Protein AF-A0A0N1IJK8-F1 (afdb_monomer)

Mean predicted aligned error: 15.65 Å

pLDDT: mean 84.12, std 15.42, range [37.47, 97.56]

InterPro domains:
  IPR047335 RUN and FYVE domain-containing protein 1-3 [PTHR45956] (2-100)

Foldseek 3Di:
DVVVVVVVVVVVVVVVVVVVVVVVVVVVVVVVVVVVVVVVVVVVVVVVVVVVVVVVVVVVVVVVVVVVCVVVVPPPDDDPVRCQADPVPRHGADPVRHDDDDDPPPDDPDD

Secondary structure (DSSP, 8-state):
-HHHHHHHHHHHHHHHHHHHHHHHHHHHHHHHHHHHHHHHHHHHHHHHHHHHHHHHHHHHHHHHHHHHHHHHSS-----TTT--B-TTT-PBP-SSS--------S-----

Solvent-accessible surface area (backbone atoms only — not comparable to full-atom values): 6752 Å² total; per-residue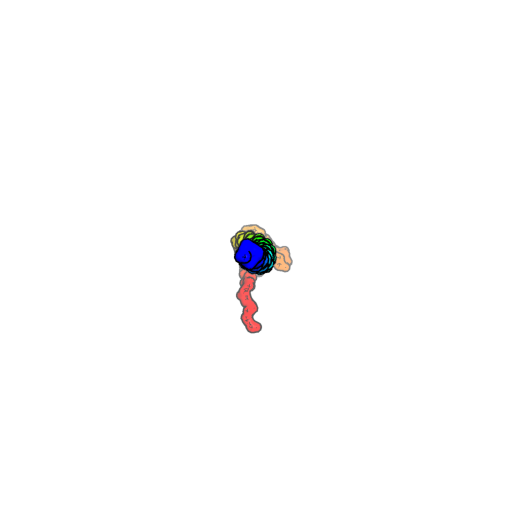 (Å²): 111,73,65,61,55,51,52,52,51,55,52,53,50,53,52,50,53,52,52,50,53,53,52,50,52,54,51,51,53,49,53,51,51,52,50,52,51,50,54,52,54,52,50,54,51,52,54,52,51,52,53,51,52,51,52,51,50,54,51,50,53,50,52,51,49,51,55,48,44,69,66,63,73,53,78,82,74,75,51,81,84,72,59,58,44,41,90,90,73,68,48,67,60,48,95,91,43,68,90,77,88,81,80,81,72,92,76,81,94,76,136

Sequence (111 aa):
MRDRDKISILTQEVESLKSIGKKYIALQEEQHTLKAQYIEAQKTLEEVGATLSENKLQLAELLEKEAHASTEDTPNWTSDKDAVACAACTKEFNITRRKVRVYTDQYYSFN

Radius of gyration: 41.91 Å; Cα contacts (8 Å, |Δi|>4): 16; chains: 1; bounding box: 84×26×112 Å

Organism: Papilio machaon (NCBI:txid76193)

Structure (mmCIF, N/CA/C/O backbone):
data_AF-A0A0N1IJK8-F1
#
_entry.id   AF-A0A0N1IJK8-F1
#
loop_
_atom_site.group_PDB
_atom_site.id
_atom_site.type_symbol
_atom_site.label_atom_id
_atom_site.label_alt_id
_atom_site.label_comp_id
_atom_site.label_asym_id
_atom_site.label_entity_id
_atom_site.label_seq_id
_atom_site.pdbx_PDB_ins_code
_atom_site.Cartn_x
_atom_site.Cartn_y
_atom_site.Cartn_z
_atom_site.occupancy
_atom_site.B_iso_or_equiv
_atom_site.auth_seq_id
_atom_site.auth_comp_id
_atom_site.auth_asym_id
_atom_site.auth_atom_id
_atom_site.pdbx_PDB_model_num
ATOM 1 N N . MET A 1 1 ? -38.749 -2.767 52.226 1.00 58.19 1 MET A N 1
ATOM 2 C CA . MET A 1 1 ? -38.854 -3.409 50.892 1.00 58.19 1 MET A CA 1
ATOM 3 C C . MET A 1 1 ? -38.482 -2.438 49.773 1.00 58.19 1 MET A C 1
ATOM 5 O O . MET A 1 1 ? -37.523 -2.731 49.085 1.00 58.19 1 MET A O 1
ATOM 9 N N . ARG A 1 2 ? -39.086 -1.240 49.686 1.00 75.56 2 ARG A N 1
ATOM 10 C CA . ARG A 1 2 ? -38.789 -0.229 48.643 1.00 75.56 2 ARG A CA 1
ATOM 11 C C . ARG A 1 2 ? -37.310 0.161 48.449 1.00 75.56 2 ARG A C 1
ATOM 13 O O . ARG A 1 2 ? -36.895 0.361 47.315 1.00 75.56 2 ARG A O 1
ATOM 20 N N . ASP A 1 3 ? -36.516 0.259 49.515 1.00 82.94 3 ASP A N 1
ATOM 21 C CA . ASP A 1 3 ? -35.104 0.659 49.376 1.00 82.94 3 ASP A CA 1
ATOM 22 C C . ASP A 1 3 ? -34.214 -0.472 48.856 1.00 82.94 3 ASP A C 1
ATOM 24 O O . ASP A 1 3 ? -33.273 -0.222 48.111 1.00 82.94 3 ASP A O 1
ATOM 28 N N . ARG A 1 4 ? -34.553 -1.728 49.173 1.00 88.56 4 ARG A N 1
ATOM 29 C CA . ARG A 1 4 ? -33.837 -2.902 48.659 1.00 88.56 4 ARG A CA 1
ATOM 30 C C . ARG A 1 4 ? -34.001 -3.023 47.142 1.00 88.56 4 ARG A C 1
ATOM 32 O O . ARG A 1 4 ? -33.027 -3.305 46.452 1.00 88.56 4 ARG A O 1
ATOM 39 N N . ASP A 1 5 ? -35.199 -2.744 46.636 1.00 88.75 5 ASP A N 1
ATOM 40 C CA . ASP A 1 5 ? -35.483 -2.772 45.198 1.00 88.75 5 ASP A CA 1
ATOM 41 C C . ASP A 1 5 ? -34.744 -1.639 44.467 1.00 88.75 5 ASP A C 1
ATOM 43 O O . ASP A 1 5 ? -34.120 -1.869 43.433 1.00 88.75 5 ASP A O 1
ATOM 47 N N . LYS A 1 6 ? -34.706 -0.431 45.051 1.00 91.06 6 LYS A N 1
ATOM 48 C CA . LYS A 1 6 ? -33.916 0.696 44.518 1.00 91.06 6 LYS A CA 1
ATOM 49 C C . LYS A 1 6 ? -32.418 0.403 44.484 1.00 91.06 6 LYS A C 1
ATOM 51 O O . LYS A 1 6 ? -31.770 0.701 43.487 1.00 91.06 6 LYS A O 1
ATOM 56 N N . ILE A 1 7 ? -31.872 -0.191 45.547 1.00 93.19 7 ILE A N 1
ATOM 57 C CA . ILE A 1 7 ? -30.460 -0.600 45.595 1.00 93.19 7 ILE A CA 1
ATOM 58 C C . ILE A 1 7 ? -30.171 -1.623 44.492 1.00 93.19 7 ILE A C 1
ATOM 60 O O . ILE A 1 7 ? -29.152 -1.510 43.814 1.00 93.19 7 ILE A O 1
ATOM 64 N N . SER A 1 8 ? -31.076 -2.578 44.260 1.00 93.06 8 SER A N 1
ATOM 65 C CA . SER A 1 8 ? -30.921 -3.577 43.196 1.00 93.06 8 SER A CA 1
ATOM 66 C C . SER A 1 8 ? -30.893 -2.940 41.803 1.00 93.06 8 SER A C 1
ATOM 68 O O . SER A 1 8 ? -30.017 -3.268 41.006 1.00 93.06 8 SER A O 1
ATOM 70 N N . ILE A 1 9 ? -31.804 -2.002 41.526 1.00 94.12 9 ILE A N 1
ATOM 71 C CA . ILE A 1 9 ? -31.876 -1.287 40.241 1.00 94.12 9 ILE A CA 1
ATOM 72 C C . ILE A 1 9 ? -30.606 -0.467 40.006 1.00 94.12 9 ILE A C 1
ATOM 74 O O . ILE A 1 9 ? -29.972 -0.596 3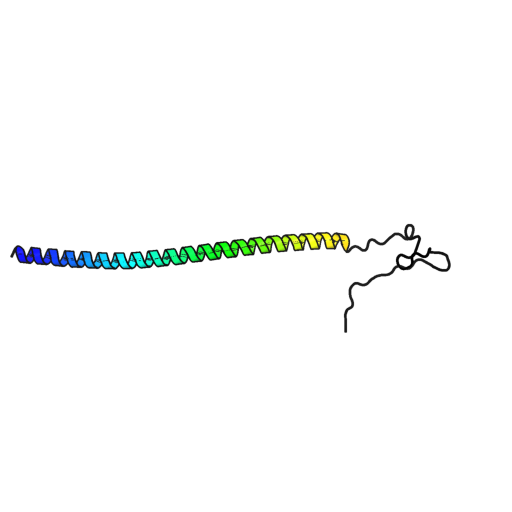8.962 1.00 94.12 9 ILE A O 1
ATOM 78 N N . LEU A 1 10 ? -30.188 0.325 40.997 1.00 93.12 10 LEU A N 1
ATOM 79 C CA . LEU A 1 10 ? -28.978 1.143 40.891 1.00 93.12 10 LEU A CA 1
ATOM 80 C C . LEU A 1 10 ? -27.722 0.285 40.700 1.00 93.12 10 LEU A C 1
ATOM 82 O O . LEU A 1 10 ? -26.835 0.653 39.935 1.00 93.12 10 LEU A O 1
ATOM 86 N N . THR A 1 11 ? -27.650 -0.877 41.353 1.00 94.06 11 THR A N 1
ATOM 87 C CA . THR A 1 11 ? -26.528 -1.814 41.180 1.00 94.06 11 THR A CA 1
ATOM 88 C C . THR A 1 11 ? -26.475 -2.353 39.750 1.00 94.06 11 THR A C 1
ATOM 90 O O . THR A 1 11 ? -25.411 -2.347 39.130 1.00 94.06 11 THR A O 1
ATOM 93 N N . GLN A 1 12 ? -27.625 -2.748 39.199 1.00 95.44 12 GLN A N 1
ATOM 94 C CA . GLN A 1 12 ? -27.730 -3.232 37.823 1.00 95.44 12 GLN A CA 1
ATOM 95 C C . GLN A 1 12 ? -27.384 -2.140 36.800 1.00 95.44 12 GLN A C 1
ATOM 97 O O . GLN A 1 12 ? -26.723 -2.404 35.795 1.00 95.44 12 GLN A O 1
ATOM 102 N N . GLU A 1 13 ? -27.779 -0.896 37.063 1.00 94.69 13 GLU A N 1
ATOM 103 C CA . GLU A 1 13 ? -27.465 0.239 36.198 1.00 94.69 13 GLU A CA 1
ATOM 104 C C . GLU A 1 13 ? -25.971 0.584 36.221 1.00 94.69 13 GLU A C 1
ATOM 106 O O . GLU A 1 13 ? -25.366 0.795 35.169 1.00 94.69 13 GLU A O 1
ATOM 111 N N . VAL A 1 14 ? -25.329 0.525 37.391 1.00 95.50 14 VAL A N 1
ATOM 112 C CA . VAL A 1 14 ? -23.870 0.669 37.513 1.00 95.50 14 VAL A CA 1
ATOM 113 C C . VAL A 1 14 ? -23.132 -0.431 36.746 1.00 95.50 14 VAL A C 1
ATOM 115 O O . VAL A 1 14 ? -22.130 -0.150 36.086 1.00 95.50 14 VAL A O 1
ATOM 118 N N . GLU A 1 15 ? -23.599 -1.679 36.795 1.00 96.00 15 GLU A N 1
ATOM 119 C CA . GLU A 1 15 ? -23.014 -2.767 36.000 1.00 96.00 15 GLU A CA 1
ATOM 120 C C . GLU A 1 15 ? -23.201 -2.562 34.495 1.00 96.00 15 GLU A C 1
ATOM 122 O O . GLU A 1 15 ? -22.250 -2.752 33.730 1.00 96.00 15 GLU A O 1
ATOM 127 N N . SER A 1 16 ? -24.381 -2.108 34.071 1.00 95.62 16 SER A N 1
ATOM 128 C CA . SER A 1 16 ? -24.662 -1.770 32.673 1.00 95.62 16 SER A CA 1
ATOM 129 C C . SER A 1 16 ? -23.730 -0.665 32.169 1.00 95.62 16 SER A C 1
ATOM 131 O O . SER A 1 16 ? -23.048 -0.837 31.156 1.00 95.62 16 SER A O 1
ATOM 133 N N . LEU A 1 17 ? -23.595 0.427 32.926 1.00 96.19 17 LEU A N 1
ATOM 134 C CA . LEU A 1 17 ? -22.696 1.535 32.596 1.00 96.19 17 LEU A CA 1
ATOM 135 C C . LEU A 1 17 ? -21.234 1.082 32.522 1.00 96.19 17 LEU A C 1
ATOM 137 O O . LEU A 1 17 ? -20.519 1.454 31.590 1.00 96.19 17 LEU A O 1
ATOM 141 N N . LYS A 1 18 ? -20.789 0.213 33.438 1.00 96.31 18 LYS A N 1
ATOM 142 C CA . LYS A 1 18 ? -19.449 -0.394 33.370 1.00 96.31 18 LYS A CA 1
ATOM 143 C C . LYS A 1 18 ? -19.271 -1.252 32.119 1.00 96.31 18 LYS A C 1
ATOM 145 O O . LYS A 1 18 ? -18.208 -1.204 31.499 1.00 96.31 18 LYS A O 1
ATOM 150 N N . SER A 1 19 ? -20.278 -2.035 31.731 1.00 96.62 19 SER A N 1
ATOM 151 C CA . SER A 1 19 ? -20.223 -2.826 30.498 1.00 96.62 19 SER A CA 1
ATOM 152 C C . SER A 1 19 ? -20.133 -1.937 29.261 1.00 96.62 19 SER A C 1
ATOM 154 O O . SER A 1 19 ? -19.358 -2.250 28.357 1.00 96.62 19 SER A O 1
ATOM 156 N N . ILE A 1 20 ? -20.893 -0.844 29.220 1.00 96.62 20 ILE A N 1
ATOM 157 C CA . ILE A 1 20 ? -20.867 0.115 28.113 1.00 96.62 20 ILE A CA 1
ATOM 158 C C . ILE A 1 20 ? -19.500 0.795 28.040 1.00 96.62 20 ILE A C 1
ATOM 160 O O . ILE A 1 20 ? -18.919 0.853 26.961 1.00 96.62 20 ILE A O 1
ATOM 164 N N . GLY A 1 21 ? -18.936 1.218 29.176 1.00 96.81 21 GLY A N 1
ATOM 165 C CA . GLY A 1 21 ? -17.595 1.806 29.228 1.00 96.81 21 GLY A CA 1
ATOM 166 C C . GLY A 1 21 ? -16.518 0.876 28.664 1.00 96.81 21 GLY A C 1
ATOM 167 O O . GLY A 1 21 ? -15.690 1.302 27.865 1.00 96.81 21 GLY A O 1
ATOM 168 N N . LYS A 1 22 ? -16.573 -0.422 28.990 1.00 96.88 22 LYS A N 1
ATOM 169 C CA . LYS A 1 22 ? -15.657 -1.424 28.414 1.00 96.88 22 LYS A CA 1
ATOM 170 C C . LYS A 1 22 ? -15.814 -1.558 26.898 1.00 96.88 22 LYS A C 1
ATOM 172 O O . LYS A 1 22 ? -14.816 -1.596 26.188 1.00 96.88 22 LYS A O 1
ATOM 177 N N . LYS A 1 23 ? -17.055 -1.611 26.401 1.00 96.81 23 LYS A N 1
ATOM 178 C CA . LYS A 1 23 ? -17.337 -1.677 24.956 1.00 96.81 23 LYS A CA 1
ATOM 179 C C . LYS A 1 23 ? -16.847 -0.427 24.230 1.00 96.81 23 LYS A C 1
ATOM 181 O O . LYS A 1 23 ? -16.309 -0.539 23.138 1.00 96.81 23 LYS A O 1
ATOM 186 N N . TYR A 1 24 ? -17.009 0.742 24.845 1.00 97.44 24 TYR A N 1
ATOM 187 C CA . TYR A 1 24 ? -16.532 2.005 24.294 1.00 97.44 24 TYR A CA 1
ATOM 188 C C . TYR A 1 24 ? -15.008 2.017 24.140 1.00 97.44 24 TYR A C 1
ATOM 190 O O . TYR A 1 24 ? -14.514 2.373 23.076 1.00 97.44 24 TYR A O 1
ATOM 198 N N . ILE A 1 25 ? -14.271 1.567 25.161 1.00 97.31 25 ILE A N 1
ATOM 199 C CA . ILE A 1 25 ? -12.804 1.468 25.099 1.00 97.31 25 ILE A CA 1
ATOM 200 C C . ILE A 1 25 ? -12.373 0.501 23.990 1.00 97.31 25 ILE A C 1
ATOM 202 O O . ILE A 1 25 ? -11.548 0.869 23.161 1.00 97.31 25 ILE A O 1
ATOM 206 N N . ALA A 1 26 ? -12.980 -0.687 23.915 1.00 96.81 26 ALA A N 1
ATOM 20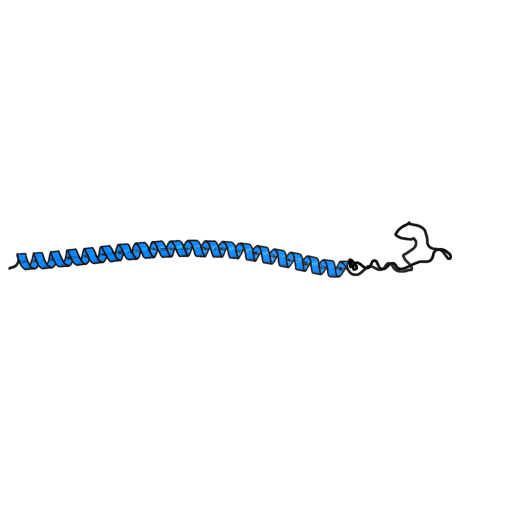7 C CA . ALA A 1 26 ? -12.665 -1.659 22.867 1.00 96.81 26 ALA A CA 1
ATOM 208 C C . ALA A 1 26 ? -12.915 -1.094 21.456 1.00 96.81 26 ALA A C 1
ATOM 210 O O . ALA A 1 26 ? -12.082 -1.234 20.565 1.00 96.81 26 ALA A O 1
ATOM 211 N N . LEU A 1 27 ? -14.035 -0.391 21.262 1.00 97.56 27 LEU A N 1
ATOM 212 C CA . LEU A 1 27 ? -14.354 0.251 19.987 1.00 97.56 27 LEU A CA 1
ATOM 213 C C . LEU A 1 27 ? -13.366 1.379 19.649 1.00 97.56 27 LEU A C 1
ATOM 215 O O . LEU A 1 27 ? -13.019 1.586 18.488 1.00 97.56 27 LEU A O 1
ATOM 219 N N . GLN A 1 28 ? -12.901 2.120 20.655 1.00 97.56 28 GLN A N 1
ATOM 220 C CA . GLN A 1 28 ? -11.897 3.166 20.479 1.00 97.56 28 GLN A CA 1
ATOM 221 C C . GLN A 1 28 ? -10.540 2.581 20.054 1.00 97.56 28 GLN A C 1
ATOM 223 O O . GLN A 1 28 ? -9.888 3.137 19.168 1.00 97.56 28 GLN A O 1
ATOM 228 N N . GLU A 1 29 ? -10.129 1.458 20.641 1.00 97.31 29 GLU A N 1
ATOM 229 C CA . GLU A 1 29 ? -8.919 0.722 20.249 1.00 97.31 29 GLU A CA 1
ATOM 230 C C . GLU A 1 29 ? -9.022 0.178 18.817 1.00 97.31 29 GLU A C 1
ATOM 232 O O . GLU A 1 29 ? -8.082 0.314 18.026 1.00 97.31 29 GLU A O 1
ATOM 237 N N . GLU A 1 30 ? -10.180 -0.371 18.444 1.00 96.69 30 GLU A N 1
ATOM 238 C CA . GLU A 1 30 ? -10.447 -0.838 17.082 1.00 96.69 30 GLU A CA 1
ATOM 239 C C . GLU A 1 30 ? -10.391 0.319 16.076 1.00 96.69 30 GLU A C 1
ATOM 241 O O . GLU A 1 30 ? -9.713 0.222 15.053 1.00 96.69 30 GLU A O 1
ATOM 246 N N . GLN A 1 31 ? -11.013 1.459 16.395 1.00 96.44 31 GLN A N 1
ATOM 247 C CA . GLN A 1 31 ? -10.950 2.654 15.552 1.00 96.44 31 GLN A CA 1
ATOM 248 C C . GLN A 1 31 ? -9.508 3.139 15.364 1.00 96.44 31 GLN A C 1
ATOM 250 O O . GLN A 1 31 ? -9.127 3.540 14.261 1.00 96.44 31 GLN A O 1
ATOM 255 N N . HIS A 1 32 ? -8.704 3.124 16.428 1.00 97.25 32 HIS A N 1
ATOM 256 C CA . HIS A 1 32 ? -7.305 3.528 16.355 1.00 97.25 32 HIS A CA 1
ATOM 257 C C . HIS A 1 32 ? -6.498 2.579 15.460 1.00 97.25 32 HIS A C 1
ATOM 259 O O . HIS A 1 32 ? -5.747 3.029 14.596 1.00 97.25 32 HIS A O 1
ATOM 265 N N . THR A 1 33 ? -6.706 1.272 15.618 1.00 97.38 33 THR A N 1
ATOM 266 C CA . THR A 1 33 ? -6.070 0.238 14.791 1.00 97.38 33 THR A CA 1
ATOM 267 C C . THR A 1 33 ? -6.438 0.393 13.317 1.00 97.38 33 THR A C 1
ATOM 269 O O . THR A 1 33 ? -5.554 0.444 12.463 1.00 97.38 33 THR A O 1
ATOM 272 N N . LEU A 1 34 ? -7.727 0.550 13.011 1.00 97.38 34 LEU A N 1
ATOM 273 C CA . LEU A 1 34 ? -8.213 0.737 11.642 1.00 97.38 34 LEU A CA 1
ATOM 274 C C . LEU A 1 34 ? -7.649 2.007 11.000 1.00 97.38 34 LEU A C 1
ATOM 276 O O . LEU A 1 34 ? -7.251 1.987 9.839 1.00 97.38 34 LEU A O 1
ATOM 280 N N . LYS A 1 35 ? -7.564 3.112 11.751 1.00 97.38 35 LYS A N 1
ATOM 281 C CA . LYS A 1 35 ? -6.930 4.345 11.263 1.00 97.38 35 LYS A CA 1
ATOM 282 C C . LYS A 1 35 ? -5.454 4.141 10.941 1.00 97.38 35 LYS A C 1
ATOM 284 O O . LYS A 1 35 ? -4.996 4.640 9.918 1.00 97.38 35 LYS A O 1
ATOM 289 N N . ALA A 1 36 ? -4.720 3.420 11.787 1.00 97.00 36 ALA A N 1
ATOM 290 C CA . ALA A 1 36 ? -3.313 3.123 11.535 1.0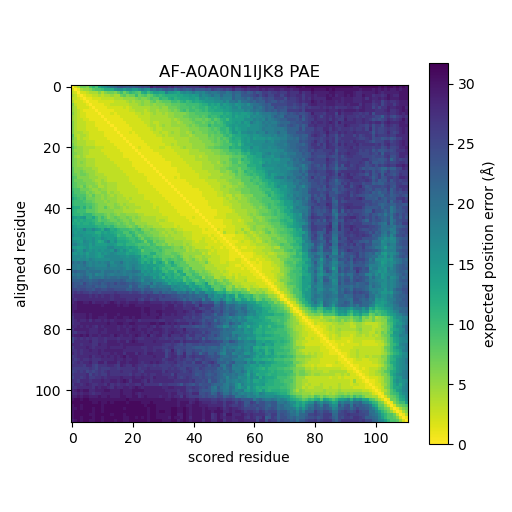0 97.00 36 ALA A CA 1
ATOM 291 C C . ALA A 1 36 ? -3.139 2.303 10.247 1.00 97.00 36 ALA A C 1
ATOM 293 O O . ALA A 1 36 ? -2.357 2.693 9.383 1.00 97.00 36 ALA A O 1
ATOM 294 N N . GLN A 1 37 ? -3.938 1.245 10.075 1.00 97.38 37 GLN A N 1
ATOM 295 C CA . GLN A 1 37 ? -3.939 0.418 8.863 1.00 97.38 37 GLN A CA 1
ATOM 296 C C . GLN A 1 37 ? -4.305 1.218 7.611 1.00 97.38 37 GLN A C 1
ATOM 298 O O . GLN A 1 37 ? -3.681 1.053 6.568 1.00 97.38 37 GLN A O 1
ATOM 303 N N . TYR A 1 38 ? -5.293 2.110 7.707 1.00 97.06 38 TYR A N 1
ATOM 304 C CA . TYR A 1 38 ? -5.682 2.976 6.596 1.00 97.06 38 TYR A CA 1
ATOM 305 C C . TYR A 1 38 ? -4.536 3.901 6.165 1.00 97.06 38 TYR A C 1
ATOM 307 O O . TYR A 1 38 ? -4.256 4.023 4.974 1.00 97.06 38 TYR A O 1
ATOM 315 N N . ILE A 1 39 ? -3.846 4.524 7.125 1.00 97.12 39 ILE A N 1
ATOM 316 C CA . ILE A 1 39 ? -2.702 5.401 6.843 1.00 97.12 39 ILE A CA 1
ATOM 317 C C . ILE A 1 39 ? -1.564 4.612 6.190 1.00 97.12 39 ILE A C 1
ATOM 319 O O . ILE A 1 39 ? -0.948 5.096 5.244 1.00 97.12 39 ILE A O 1
ATOM 323 N N . GLU A 1 40 ? -1.276 3.409 6.683 1.00 96.56 40 GLU A N 1
ATOM 324 C CA . GLU A 1 40 ? -0.254 2.535 6.106 1.00 96.56 40 GLU A CA 1
ATOM 325 C C . GLU A 1 40 ? -0.608 2.125 4.673 1.00 96.56 40 GLU A C 1
ATOM 327 O O . GLU A 1 40 ? 0.196 2.326 3.766 1.00 96.56 40 GLU A O 1
ATOM 332 N N . ALA A 1 41 ? -1.841 1.666 4.442 1.00 95.56 41 ALA A N 1
ATOM 333 C CA . ALA A 1 41 ? -2.323 1.307 3.112 1.00 95.56 41 ALA A CA 1
ATOM 334 C C . ALA A 1 41 ? -2.253 2.486 2.130 1.00 95.56 41 ALA A C 1
ATOM 336 O O . ALA A 1 41 ? -1.882 2.302 0.971 1.00 95.56 41 ALA A O 1
ATOM 337 N N . GLN A 1 42 ? -2.570 3.702 2.588 1.00 96.88 42 GLN A N 1
ATOM 338 C CA . GLN A 1 42 ? -2.464 4.901 1.763 1.00 96.88 42 GLN A CA 1
ATOM 339 C C . GLN A 1 42 ? -1.007 5.200 1.377 1.00 96.88 42 GLN A C 1
ATOM 341 O O . GLN A 1 42 ? -0.741 5.471 0.209 1.00 96.88 42 GLN A O 1
ATOM 346 N N . LYS A 1 43 ? -0.056 5.081 2.313 1.00 95.06 43 LYS A N 1
ATOM 347 C CA . LYS A 1 43 ? 1.377 5.255 2.017 1.00 95.06 43 LYS A CA 1
ATOM 348 C C . LYS A 1 43 ? 1.885 4.224 1.017 1.00 95.06 43 LYS A C 1
ATOM 350 O O . LYS A 1 43 ? 2.521 4.591 0.036 1.00 95.06 43 LYS A O 1
ATOM 355 N N . THR A 1 44 ? 1.556 2.948 1.218 1.00 95.31 44 THR A N 1
ATOM 356 C CA . THR A 1 44 ? 1.932 1.889 0.271 1.00 95.31 44 THR A CA 1
ATOM 357 C C . THR A 1 44 ? 1.352 2.157 -1.115 1.00 95.31 44 THR A C 1
ATOM 359 O O . THR A 1 44 ? 2.028 1.951 -2.119 1.00 95.31 44 THR A O 1
ATOM 362 N N . LEU A 1 45 ? 0.114 2.651 -1.196 1.00 96.06 45 LEU A N 1
ATOM 363 C CA . LEU A 1 45 ? -0.501 3.000 -2.473 1.00 96.06 45 LEU A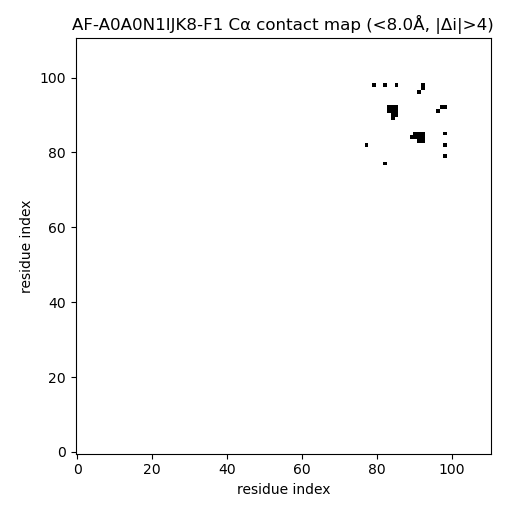 CA 1
ATOM 364 C C . LEU A 1 45 ? 0.222 4.164 -3.166 1.00 96.06 45 LEU A C 1
ATOM 366 O O . LEU A 1 45 ? 0.421 4.115 -4.379 1.00 96.06 45 LEU A O 1
ATOM 370 N N . GLU A 1 46 ? 0.634 5.185 -2.414 1.00 95.62 46 GLU A N 1
ATOM 371 C CA . GLU A 1 46 ? 1.424 6.310 -2.929 1.00 95.62 46 GLU A CA 1
ATOM 372 C C . GLU A 1 46 ? 2.791 5.842 -3.460 1.00 95.62 46 GLU A C 1
ATOM 374 O O . GLU A 1 46 ? 3.168 6.192 -4.581 1.00 95.62 46 GLU A O 1
ATOM 379 N N . GLU A 1 47 ? 3.496 4.983 -2.721 1.00 95.25 47 GLU A N 1
ATOM 380 C CA . GLU A 1 47 ? 4.785 4.400 -3.128 1.00 95.25 47 GLU A CA 1
ATOM 381 C C . GLU A 1 47 ? 4.659 3.525 -4.388 1.00 95.25 47 GLU A C 1
ATOM 383 O O . GLU A 1 47 ? 5.447 3.644 -5.332 1.00 95.25 47 GLU A O 1
ATOM 388 N N . VAL A 1 48 ? 3.632 2.673 -4.454 1.00 95.12 48 VAL A N 1
ATOM 389 C CA . VAL A 1 48 ? 3.351 1.849 -5.642 1.00 95.12 48 VAL A CA 1
ATOM 390 C C . VAL A 1 48 ? 2.957 2.724 -6.837 1.00 95.12 48 VAL A C 1
ATOM 392 O O . VAL A 1 48 ? 3.365 2.456 -7.967 1.00 95.12 48 VAL A O 1
ATOM 395 N N . GLY A 1 49 ? 2.204 3.801 -6.612 1.00 93.31 49 GLY A N 1
ATOM 396 C CA . GLY A 1 49 ? 1.866 4.774 -7.651 1.00 93.31 49 GLY A CA 1
ATOM 397 C C . GLY A 1 49 ? 3.105 5.458 -8.234 1.00 93.31 49 GLY A C 1
ATOM 398 O O . GLY A 1 49 ? 3.242 5.543 -9.458 1.00 93.31 49 GLY A O 1
ATOM 399 N N . ALA A 1 50 ? 4.029 5.888 -7.371 1.00 90.81 50 ALA A N 1
ATOM 400 C CA . ALA A 1 50 ? 5.288 6.509 -7.774 1.00 90.81 50 ALA A CA 1
ATOM 401 C C . ALA A 1 50 ? 6.162 5.541 -8.586 1.00 90.81 50 ALA A C 1
ATOM 403 O O . ALA A 1 50 ? 6.533 5.851 -9.719 1.00 90.81 50 ALA A O 1
ATOM 404 N N . THR A 1 51 ? 6.405 4.336 -8.067 1.00 91.75 51 THR A N 1
ATOM 405 C CA . THR A 1 51 ? 7.214 3.312 -8.755 1.00 91.75 51 THR A CA 1
ATOM 406 C C . THR A 1 51 ? 6.610 2.889 -10.094 1.00 91.75 51 THR A C 1
ATOM 408 O O . THR A 1 51 ? 7.328 2.715 -11.077 1.00 91.75 51 THR A O 1
ATOM 411 N N . LEU A 1 52 ? 5.282 2.772 -10.195 1.00 92.25 52 LEU A N 1
ATOM 412 C CA . LEU A 1 52 ? 4.621 2.483 -11.467 1.00 92.25 52 LEU A CA 1
ATOM 413 C C . LEU A 1 52 ? 4.812 3.616 -12.482 1.00 92.25 52 LEU A C 1
ATOM 415 O O . LEU A 1 52 ? 5.001 3.344 -13.668 1.00 92.25 52 LEU A O 1
ATOM 419 N N . SER A 1 53 ? 4.738 4.875 -12.041 1.00 92.19 53 SER A N 1
ATOM 420 C CA . SER A 1 53 ? 4.959 6.026 -12.922 1.00 92.19 53 SER A CA 1
ATOM 421 C C . SER A 1 53 ? 6.390 6.064 -13.465 1.00 92.19 53 SER A C 1
ATOM 423 O O . SER A 1 53 ? 6.580 6.271 -14.662 1.00 92.19 53 SER A O 1
ATOM 425 N N . GLU A 1 54 ? 7.370 5.755 -12.616 1.00 91.06 54 GLU A N 1
ATOM 426 C CA . GLU A 1 54 ? 8.778 5.659 -12.991 1.00 91.06 54 GLU A CA 1
ATOM 427 C C . GLU A 1 54 ? 9.011 4.521 -13.991 1.00 91.06 54 GLU A C 1
ATOM 429 O O . GLU A 1 54 ? 9.569 4.745 -15.063 1.00 91.06 54 GLU A O 1
ATOM 434 N N . ASN A 1 55 ? 8.490 3.325 -13.710 1.00 90.81 55 ASN A N 1
ATOM 435 C CA . ASN A 1 55 ? 8.603 2.179 -14.614 1.00 90.81 55 ASN A CA 1
ATOM 436 C C . ASN A 1 55 ? 7.956 2.447 -15.981 1.00 90.81 55 ASN A C 1
ATOM 438 O O . ASN A 1 55 ? 8.488 2.037 -17.011 1.0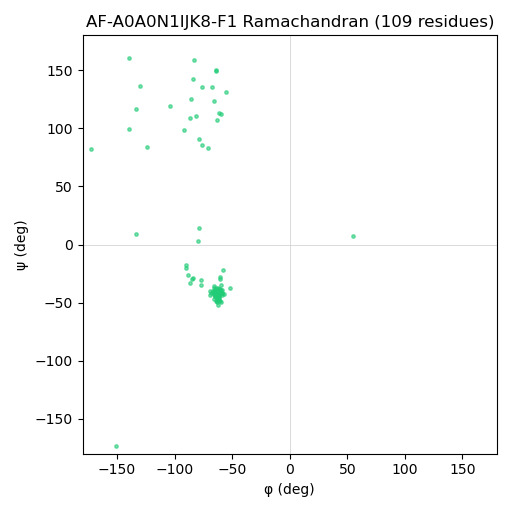0 90.81 55 ASN A O 1
ATOM 442 N N . LYS A 1 56 ? 6.815 3.149 -16.023 1.00 91.88 56 LYS A N 1
ATOM 443 C CA . LYS A 1 56 ? 6.181 3.550 -17.289 1.00 91.88 56 LYS A CA 1
ATOM 444 C C . LYS A 1 56 ? 7.063 4.498 -18.097 1.00 91.88 56 LYS A C 1
ATOM 446 O O . LYS A 1 56 ? 7.134 4.339 -19.313 1.00 91.88 56 LYS A O 1
ATOM 451 N N . LEU A 1 57 ? 7.715 5.459 -17.442 1.00 89.50 57 LEU A N 1
ATOM 452 C CA . LEU A 1 57 ? 8.634 6.382 -18.104 1.00 89.50 57 LEU A CA 1
ATOM 453 C C . LEU A 1 57 ? 9.858 5.635 -18.648 1.00 89.50 57 LEU A C 1
ATOM 455 O O . LEU A 1 57 ? 10.176 5.777 -19.823 1.00 89.50 57 LEU A O 1
ATOM 459 N N . GLN A 1 58 ? 10.473 4.770 -17.839 1.00 90.06 58 GLN A N 1
ATOM 460 C CA . GLN A 1 58 ? 11.615 3.951 -18.259 1.00 90.06 58 GLN A CA 1
ATOM 461 C C . GLN A 1 58 ? 11.271 3.045 -19.447 1.00 90.06 58 GLN A C 1
ATOM 463 O O . GLN A 1 58 ? 12.053 2.934 -20.388 1.00 90.06 58 GLN A O 1
ATOM 468 N N . LEU A 1 59 ? 10.088 2.422 -19.444 1.00 90.12 59 LEU A N 1
ATOM 469 C CA . LEU A 1 59 ? 9.617 1.635 -20.585 1.00 90.12 59 LEU A CA 1
ATOM 470 C C . LEU A 1 59 ? 9.432 2.495 -21.837 1.00 90.12 59 LEU A C 1
ATOM 472 O O . LEU A 1 59 ? 9.831 2.071 -22.917 1.00 90.12 59 LEU A O 1
ATOM 476 N N . ALA A 1 60 ? 8.857 3.693 -21.710 1.00 88.12 60 ALA A N 1
ATOM 477 C CA . ALA A 1 60 ? 8.708 4.608 -22.838 1.00 88.12 60 ALA A CA 1
ATOM 478 C C . ALA A 1 60 ? 10.071 5.032 -23.411 1.00 88.12 60 ALA A C 1
ATOM 480 O O . ALA A 1 60 ? 10.253 4.988 -24.624 1.00 88.12 60 ALA A O 1
ATOM 481 N N . GLU A 1 61 ? 11.045 5.352 -22.554 1.00 86.75 61 GLU A N 1
ATOM 482 C CA . GLU A 1 61 ? 12.413 5.681 -22.973 1.00 86.75 61 GLU A CA 1
ATOM 483 C C . GLU A 1 61 ? 13.111 4.511 -23.675 1.00 86.75 61 GLU A C 1
ATOM 485 O O . GLU A 1 61 ? 13.834 4.712 -24.648 1.00 86.75 61 GLU A O 1
ATOM 490 N N . LEU A 1 62 ? 12.926 3.279 -23.189 1.00 86.88 62 LEU A N 1
ATOM 491 C CA . LEU A 1 62 ? 13.489 2.089 -23.831 1.00 86.88 62 LEU A CA 1
ATOM 492 C C . LEU A 1 62 ? 12.861 1.841 -25.202 1.00 86.88 62 LEU A C 1
ATOM 494 O O . LEU A 1 62 ? 13.590 1.564 -26.149 1.00 86.88 62 LEU A O 1
ATOM 498 N N . LEU A 1 63 ? 11.541 1.992 -25.323 1.00 84.06 63 LEU A N 1
ATOM 499 C CA . LEU A 1 63 ? 10.839 1.861 -26.601 1.00 84.06 63 LEU A CA 1
ATOM 500 C C . LEU A 1 63 ? 11.257 2.949 -27.599 1.00 84.06 63 LEU A C 1
ATOM 502 O O . LEU A 1 63 ? 11.421 2.662 -28.781 1.00 84.06 63 LEU A O 1
ATOM 506 N N . GLU A 1 64 ? 11.464 4.184 -27.140 1.00 81.69 64 GLU A N 1
ATOM 507 C CA . GLU A 1 64 ? 11.988 5.273 -27.972 1.00 81.69 64 GLU A CA 1
ATOM 508 C C . GLU A 1 64 ? 13.421 4.974 -28.435 1.00 81.69 64 GLU A C 1
ATOM 510 O O . GLU A 1 64 ? 13.726 5.094 -29.622 1.00 81.69 64 GLU A O 1
ATOM 515 N N . LYS A 1 65 ? 14.288 4.497 -27.535 1.00 81.06 65 LYS A N 1
ATOM 516 C CA . LYS A 1 65 ? 15.648 4.057 -27.884 1.00 81.06 65 LYS A CA 1
ATOM 517 C C . LYS A 1 65 ? 15.647 2.899 -28.875 1.00 81.06 65 LYS A C 1
ATOM 519 O O . LYS A 1 65 ? 16.452 2.913 -29.795 1.00 81.06 65 LYS A O 1
ATOM 524 N N . GLU A 1 66 ? 14.761 1.921 -28.720 1.00 78.00 66 GLU A N 1
ATOM 525 C CA . GLU A 1 66 ? 14.634 0.792 -29.647 1.00 78.00 66 GLU A CA 1
ATOM 526 C C . GLU A 1 66 ? 14.124 1.246 -31.022 1.00 78.00 66 GLU A C 1
ATOM 528 O O . GLU A 1 66 ? 14.644 0.810 -32.052 1.00 78.00 66 GLU A O 1
ATOM 533 N N . ALA A 1 67 ? 13.168 2.178 -31.061 1.00 75.00 67 ALA A N 1
ATOM 534 C CA . ALA A 1 67 ? 12.695 2.784 -32.302 1.00 75.00 67 ALA A CA 1
ATOM 535 C C . ALA A 1 67 ? 13.810 3.565 -33.019 1.00 75.00 67 ALA A C 1
ATOM 537 O O . ALA A 1 67 ? 13.963 3.430 -34.233 1.00 75.00 67 ALA A O 1
ATOM 538 N N . HIS A 1 68 ? 14.623 4.325 -32.278 1.00 67.88 68 HIS A N 1
ATOM 539 C CA . HIS A 1 68 ? 15.771 5.048 -32.830 1.00 67.88 68 HIS A CA 1
ATOM 540 C C . HIS A 1 68 ? 16.907 4.120 -33.272 1.00 67.88 68 HIS A C 1
ATOM 542 O O . HIS A 1 68 ? 17.421 4.289 -34.379 1.00 67.88 68 HIS A O 1
ATOM 548 N N . ALA A 1 69 ? 17.250 3.107 -32.474 1.00 64.19 69 ALA A N 1
ATOM 549 C CA . ALA A 1 69 ? 18.235 2.089 -32.836 1.00 64.19 69 ALA A CA 1
ATOM 550 C C . ALA A 1 69 ? 17.816 1.353 -34.115 1.00 64.19 69 ALA A C 1
ATOM 552 O O . ALA A 1 69 ? 18.611 1.210 -35.033 1.00 64.19 69 ALA A O 1
ATOM 553 N N . SER A 1 70 ? 16.531 1.019 -34.266 1.00 57.84 70 SER A N 1
ATOM 554 C CA . SER A 1 70 ? 16.006 0.392 -35.488 1.00 57.84 70 SER A CA 1
ATOM 555 C C . SER A 1 70 ? 16.177 1.258 -36.747 1.00 57.84 70 SER A C 1
ATOM 557 O O . SER A 1 70 ? 16.275 0.724 -37.853 1.00 57.84 70 SER A O 1
ATOM 559 N N . THR A 1 71 ? 16.214 2.588 -36.606 1.00 57.53 71 THR A N 1
ATOM 560 C CA . THR A 1 71 ? 16.496 3.516 -37.716 1.00 57.53 71 THR A CA 1
ATOM 561 C C . THR A 1 71 ? 17.985 3.778 -37.945 1.00 57.53 71 THR A C 1
ATOM 563 O O . THR A 1 71 ? 18.382 3.952 -39.096 1.00 57.53 71 THR A O 1
ATOM 566 N N . GLU A 1 72 ? 18.815 3.789 -36.900 1.00 55.34 72 GLU A N 1
ATOM 567 C CA . GLU A 1 72 ? 20.256 4.079 -36.999 1.00 55.34 72 GLU A CA 1
ATOM 568 C C . GLU A 1 72 ? 21.122 2.833 -37.268 1.00 55.34 72 GLU A C 1
ATOM 570 O O . GLU A 1 72 ? 22.165 2.948 -37.911 1.00 55.34 72 GLU A O 1
ATOM 575 N N . ASP A 1 73 ? 20.669 1.635 -36.882 1.00 55.03 73 ASP A N 1
ATOM 576 C CA . ASP A 1 73 ? 21.393 0.362 -37.051 1.00 55.03 73 ASP A CA 1
ATOM 577 C C . ASP A 1 73 ? 21.296 -0.220 -38.466 1.00 55.03 73 ASP A C 1
ATOM 579 O O . ASP A 1 73 ? 21.834 -1.294 -38.742 1.00 55.03 73 ASP A O 1
ATOM 583 N N . THR A 1 74 ? 20.653 0.480 -39.405 1.00 55.41 74 THR A N 1
ATOM 584 C CA . THR A 1 74 ? 20.874 0.182 -40.822 1.00 55.41 74 THR A CA 1
ATOM 585 C C . THR A 1 74 ? 22.158 0.883 -41.252 1.00 55.41 74 THR A C 1
ATOM 587 O O . THR A 1 74 ? 22.174 2.111 -41.344 1.00 55.41 74 THR A O 1
ATOM 590 N N . PRO A 1 75 ? 23.257 0.151 -41.540 1.00 60.94 75 PRO A N 1
ATOM 591 C CA . PRO A 1 75 ? 24.468 0.788 -42.024 1.00 60.94 75 PRO A CA 1
ATOM 592 C C . PRO A 1 75 ? 24.104 1.498 -43.324 1.00 60.94 75 PRO A C 1
ATOM 594 O O . PRO A 1 75 ? 23.746 0.851 -44.314 1.00 60.94 75 PRO A O 1
ATOM 597 N N . ASN A 1 76 ? 24.136 2.830 -43.311 1.00 67.25 76 ASN A N 1
ATOM 598 C CA . ASN A 1 76 ? 23.871 3.636 -44.491 1.00 67.25 76 ASN A CA 1
ATOM 599 C C . ASN A 1 76 ? 25.053 3.463 -45.451 1.00 67.25 76 ASN A C 1
ATOM 601 O O . ASN A 1 76 ? 26.022 4.223 -45.430 1.00 67.25 76 ASN A O 1
ATOM 605 N N . TRP A 1 77 ? 25.022 2.382 -46.231 1.00 71.12 77 TRP A N 1
ATOM 606 C CA . TRP A 1 77 ? 26.063 2.043 -47.187 1.00 71.12 77 TRP A CA 1
ATOM 607 C C . TRP A 1 77 ? 26.135 3.133 -48.253 1.00 71.12 77 TRP A C 1
ATOM 609 O O . TRP A 1 77 ? 25.280 3.210 -49.136 1.00 71.12 77 TRP A O 1
ATOM 619 N N . THR A 1 78 ? 27.180 3.957 -48.197 1.00 74.44 78 THR A N 1
ATOM 620 C CA . THR A 1 78 ? 27.467 4.933 -49.248 1.00 74.44 78 THR A CA 1
ATOM 621 C C . THR A 1 78 ? 27.580 4.220 -50.592 1.00 74.44 78 THR A C 1
ATOM 623 O O . THR A 1 78 ? 28.278 3.209 -50.714 1.00 74.44 78 THR A O 1
ATOM 626 N N . SER A 1 79 ? 26.895 4.744 -51.610 1.00 78.12 79 SER A N 1
ATOM 627 C CA . SER A 1 79 ? 26.938 4.159 -52.944 1.00 78.12 79 SER A CA 1
ATOM 628 C C . SER A 1 79 ? 28.352 4.231 -53.529 1.00 78.12 79 SER A C 1
ATOM 630 O O . SER A 1 79 ? 29.113 5.171 -53.277 1.00 78.12 79 SER A O 1
ATOM 632 N N . ASP A 1 80 ? 28.693 3.272 -54.390 1.00 79.31 80 ASP A N 1
ATOM 633 C CA . ASP A 1 80 ? 29.975 3.278 -55.096 1.00 79.31 80 ASP A CA 1
ATOM 634 C C . ASP A 1 80 ? 30.176 4.543 -55.937 1.00 79.31 80 ASP A C 1
ATOM 636 O O . ASP A 1 80 ? 31.313 4.876 -56.250 1.00 79.31 80 ASP A O 1
ATOM 640 N N . LYS A 1 81 ? 29.119 5.262 -56.326 1.00 81.31 81 LYS A N 1
ATOM 641 C CA . LYS A 1 81 ? 29.254 6.506 -57.098 1.00 81.31 81 LYS A CA 1
ATOM 642 C C . LYS A 1 81 ? 29.681 7.676 -56.216 1.00 81.31 81 LYS A C 1
ATOM 644 O O . LYS A 1 81 ? 30.492 8.486 -56.654 1.00 81.31 81 LYS A O 1
ATOM 649 N N . ASP A 1 82 ? 29.214 7.698 -54.973 1.00 81.50 82 ASP A N 1
ATOM 650 C CA . ASP A 1 82 ? 29.417 8.817 -54.048 1.00 81.50 82 ASP A CA 1
ATOM 651 C C . ASP A 1 82 ? 30.701 8.660 -53.214 1.00 81.50 82 ASP A C 1
ATOM 653 O O . ASP A 1 82 ? 31.267 9.635 -52.722 1.00 81.50 82 ASP A O 1
ATOM 657 N N . ALA A 1 83 ? 31.227 7.437 -53.091 1.00 84.06 83 ALA A N 1
ATOM 658 C CA . ALA A 1 83 ? 32.493 7.167 -52.414 1.00 84.06 83 ALA A CA 1
ATOM 659 C C . ALA A 1 83 ? 33.706 7.558 -53.289 1.00 84.06 83 ALA A C 1
ATOM 661 O O . ALA A 1 83 ? 34.255 6.723 -54.012 1.00 84.06 83 ALA A O 1
ATOM 662 N N . VAL A 1 84 ? 34.133 8.824 -53.248 1.00 87.44 84 VAL A N 1
ATOM 663 C CA . VAL A 1 84 ? 35.265 9.351 -54.051 1.00 87.44 84 VAL A CA 1
ATOM 664 C C . VAL A 1 84 ? 36.634 9.095 -53.398 1.00 87.44 84 VAL A C 1
ATOM 666 O O . VAL A 1 84 ? 37.628 8.881 -54.095 1.00 87.44 84 VAL A O 1
ATOM 669 N N . ALA A 1 85 ? 36.686 9.020 -52.066 1.00 88.56 85 ALA A N 1
ATOM 670 C CA . ALA A 1 85 ? 37.910 8.791 -51.300 1.00 88.56 85 ALA A CA 1
ATOM 671 C C . ALA A 1 85 ? 37.691 7.841 -50.115 1.00 88.56 85 ALA A C 1
ATOM 673 O O . ALA A 1 85 ? 36.571 7.626 -49.653 1.00 88.56 85 ALA A O 1
ATOM 674 N N . CYS A 1 86 ? 38.781 7.256 -49.617 1.00 85.81 86 CYS A N 1
ATOM 675 C CA . CYS A 1 86 ? 38.760 6.370 -48.460 1.00 85.81 86 CYS A CA 1
ATOM 676 C C . CYS A 1 86 ? 38.363 7.133 -47.191 1.00 85.81 86 CYS A C 1
ATOM 678 O O . CYS A 1 86 ? 39.063 8.059 -46.794 1.00 85.81 86 CYS A O 1
ATOM 680 N N . ALA A 1 87 ? 37.314 6.684 -46.501 1.00 82.06 87 ALA A N 1
ATOM 681 C CA . ALA A 1 87 ? 36.857 7.312 -45.260 1.00 82.06 87 ALA A CA 1
ATOM 682 C C . ALA A 1 87 ? 37.919 7.315 -44.137 1.00 82.06 87 ALA A C 1
ATOM 684 O O . ALA A 1 87 ? 37.957 8.240 -43.338 1.00 82.06 87 ALA A O 1
ATOM 685 N N . ALA A 1 88 ? 38.820 6.323 -44.100 1.00 84.62 88 ALA A N 1
ATOM 686 C CA . ALA A 1 88 ? 39.834 6.202 -43.046 1.00 84.62 88 ALA A CA 1
ATOM 687 C C . ALA A 1 88 ? 41.108 7.029 -43.292 1.00 84.62 88 ALA A C 1
ATOM 689 O O . ALA A 1 88 ? 41.788 7.414 -42.347 1.00 84.62 88 ALA A O 1
ATOM 690 N N . CYS A 1 89 ? 41.481 7.264 -44.555 1.00 89.81 89 CYS A N 1
ATOM 691 C CA . CYS A 1 89 ? 42.757 7.915 -44.888 1.00 89.81 89 CYS A CA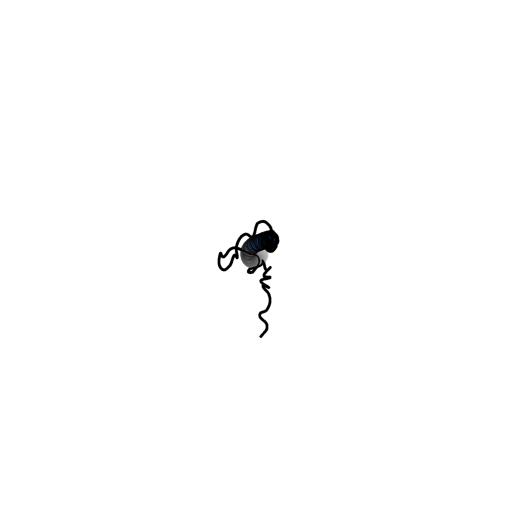 1
ATOM 692 C C . CYS A 1 89 ? 42.649 9.035 -45.925 1.00 89.81 89 CYS A C 1
ATOM 694 O O . CYS A 1 89 ? 43.682 9.465 -46.432 1.00 89.81 89 CYS A O 1
ATOM 696 N N . THR A 1 90 ? 41.422 9.429 -46.283 1.00 88.69 90 THR A N 1
ATOM 697 C CA . THR A 1 90 ? 41.040 10.523 -47.200 1.00 88.69 90 THR A CA 1
ATOM 698 C C . THR A 1 90 ? 41.652 10.489 -48.606 1.00 88.69 90 THR A C 1
ATOM 700 O O . THR A 1 90 ? 41.439 11.397 -49.401 1.00 88.69 90 THR A O 1
ATOM 703 N N . LYS A 1 91 ? 42.363 9.413 -48.968 1.00 90.38 91 LYS A N 1
ATOM 704 C CA . LYS A 1 91 ? 42.967 9.217 -50.295 1.00 90.38 91 LYS A CA 1
ATOM 705 C C . LYS A 1 91 ? 41.926 8.818 -51.337 1.00 90.38 91 LYS A C 1
ATOM 707 O O . LYS A 1 91 ? 41.136 7.906 -51.091 1.00 90.38 91 LYS A O 1
ATOM 712 N N . GLU A 1 92 ? 42.000 9.439 -52.510 1.00 91.00 92 GLU A N 1
ATOM 713 C CA . GLU A 1 92 ? 41.132 9.150 -53.655 1.00 91.00 92 GLU A CA 1
ATOM 714 C C . GLU A 1 92 ? 41.312 7.726 -54.196 1.00 91.00 92 GLU A C 1
ATOM 716 O O . GLU A 1 92 ? 42.398 7.132 -54.136 1.00 91.00 92 GLU A O 1
ATOM 721 N N . PHE A 1 93 ? 40.224 7.177 -54.734 1.00 88.19 93 PHE A N 1
ATOM 722 C CA . PHE A 1 93 ? 40.238 5.879 -55.398 1.00 88.19 93 PHE A CA 1
ATOM 723 C C . PHE A 1 93 ? 40.685 6.001 -56.857 1.00 88.19 93 PHE A C 1
ATOM 725 O O . PHE A 1 93 ? 40.320 6.932 -57.569 1.00 88.19 93 PHE A O 1
ATOM 732 N N . ASN A 1 94 ? 41.447 5.018 -57.324 1.00 88.38 94 ASN A N 1
ATOM 733 C CA . ASN A 1 94 ? 41.913 4.918 -58.706 1.00 88.38 94 ASN A CA 1
ATOM 734 C C . ASN A 1 94 ? 42.100 3.436 -59.094 1.00 88.38 94 ASN A C 1
ATOM 736 O O . ASN A 1 94 ? 41.753 2.532 -58.334 1.00 88.38 94 ASN A O 1
ATOM 740 N N . ILE A 1 95 ? 42.647 3.158 -60.281 1.00 85.31 95 ILE A N 1
ATOM 741 C CA . ILE A 1 95 ? 42.778 1.782 -60.797 1.00 85.31 95 ILE A CA 1
ATOM 742 C C . ILE A 1 95 ? 43.620 0.878 -59.876 1.00 85.31 95 ILE A C 1
ATOM 744 O O . ILE A 1 95 ? 43.307 -0.311 -59.748 1.00 85.31 95 ILE A O 1
ATOM 748 N N . THR A 1 96 ? 44.651 1.427 -59.224 1.00 86.31 96 THR A N 1
ATOM 749 C CA . THR A 1 96 ? 45.542 0.696 -58.305 1.00 86.31 96 THR A CA 1
ATOM 750 C C . THR A 1 96 ? 45.058 0.723 -56.853 1.00 86.31 96 THR A C 1
ATOM 752 O O . THR A 1 96 ? 45.455 -0.129 -56.061 1.00 86.31 96 THR A O 1
ATOM 755 N N . ARG A 1 97 ? 44.157 1.646 -56.498 1.00 84.25 97 ARG A N 1
ATOM 756 C CA . ARG A 1 97 ? 43.529 1.786 -55.177 1.00 84.25 97 ARG A CA 1
ATOM 757 C C . ARG A 1 97 ? 42.009 1.742 -55.324 1.00 84.25 97 ARG A C 1
ATOM 759 O O . ARG A 1 97 ? 41.349 2.774 -55.422 1.00 84.25 97 ARG A O 1
ATOM 766 N N . ARG A 1 98 ? 41.468 0.526 -55.369 1.00 86.25 98 ARG A N 1
ATOM 767 C CA . ARG A 1 98 ? 40.041 0.264 -55.605 1.00 86.25 98 ARG A CA 1
ATOM 768 C C . ARG A 1 98 ? 39.214 0.375 -54.323 1.00 86.25 98 ARG A C 1
ATOM 770 O O . ARG A 1 98 ? 39.743 0.257 -53.220 1.00 86.25 98 ARG A O 1
ATOM 777 N N . LYS A 1 99 ? 37.909 0.592 -54.492 1.00 87.25 99 LYS A N 1
ATOM 778 C CA . LYS A 1 99 ? 36.930 0.661 -53.400 1.00 87.25 99 LYS A CA 1
ATOM 779 C C . LYS A 1 99 ? 36.785 -0.718 -52.762 1.00 87.25 99 LYS A C 1
ATOM 781 O O . LYS A 1 99 ? 36.694 -1.717 -53.472 1.00 87.25 99 LYS A O 1
ATOM 786 N N . VAL A 1 100 ? 36.774 -0.761 -51.434 1.00 83.38 100 VAL A N 1
ATOM 787 C CA . VAL A 1 100 ? 36.527 -1.975 -50.651 1.00 83.38 100 VAL A CA 1
ATOM 788 C C . VAL A 1 100 ? 35.470 -1.671 -49.604 1.00 83.38 100 VAL A C 1
ATOM 790 O O . VAL A 1 100 ? 35.506 -0.618 -48.967 1.00 83.38 100 VAL A O 1
ATOM 793 N N . ARG A 1 101 ? 34.518 -2.589 -49.448 1.00 77.94 101 ARG A N 1
ATOM 794 C CA . ARG A 1 101 ? 33.492 -2.504 -48.415 1.00 77.94 101 ARG A CA 1
ATOM 795 C C . ARG A 1 101 ? 34.046 -3.107 -47.128 1.00 77.94 101 ARG A C 1
ATOM 797 O O . ARG A 1 101 ? 34.502 -4.247 -47.146 1.00 77.94 101 ARG A O 1
ATOM 804 N N . VAL A 1 102 ? 34.006 -2.351 -46.035 1.00 73.38 102 VAL A N 1
ATOM 805 C CA . VAL A 1 102 ? 34.388 -2.842 -44.706 1.00 73.38 102 VAL A CA 1
ATOM 806 C C . VAL A 1 102 ? 33.109 -3.096 -43.922 1.00 73.38 102 VAL A C 1
ATOM 808 O O . VAL A 1 102 ? 32.329 -2.173 -43.713 1.00 73.38 102 VAL A O 1
ATOM 811 N N . TYR A 1 103 ? 32.894 -4.344 -43.519 1.00 65.50 103 TYR A N 1
ATOM 812 C CA . TYR A 1 103 ? 31.893 -4.691 -42.520 1.00 65.50 103 TYR A CA 1
ATOM 813 C C . TYR A 1 103 ? 32.572 -4.541 -41.163 1.00 65.50 103 TYR A C 1
ATOM 815 O O . TYR A 1 103 ? 33.489 -5.293 -40.840 1.00 65.50 103 TYR A O 1
ATOM 823 N N . THR A 1 104 ? 32.203 -3.519 -40.397 1.00 58.78 104 THR A N 1
ATOM 824 C CA . THR A 1 104 ? 32.539 -3.501 -38.975 1.00 58.78 104 THR A CA 1
ATOM 825 C C . THR A 1 104 ? 31.541 -4.419 -38.289 1.00 58.78 104 THR A C 1
ATOM 827 O O . THR A 1 104 ? 30.444 -3.988 -37.943 1.00 58.78 104 THR A O 1
ATOM 830 N N . ASP A 1 105 ? 31.887 -5.699 -38.161 1.00 46.25 105 ASP A N 1
ATOM 831 C CA . ASP A 1 105 ? 31.128 -6.613 -37.314 1.00 46.25 105 ASP A CA 1
ATOM 832 C C . ASP A 1 105 ? 31.189 -6.082 -35.879 1.00 46.25 105 ASP A C 1
ATOM 834 O O . ASP A 1 105 ? 32.246 -6.054 -35.249 1.00 46.25 105 ASP A O 1
ATOM 838 N N . GLN A 1 106 ? 30.048 -5.643 -35.357 1.00 49.09 106 GLN A N 1
ATOM 839 C CA . GLN A 1 106 ? 29.907 -5.211 -33.967 1.00 49.09 106 GLN A CA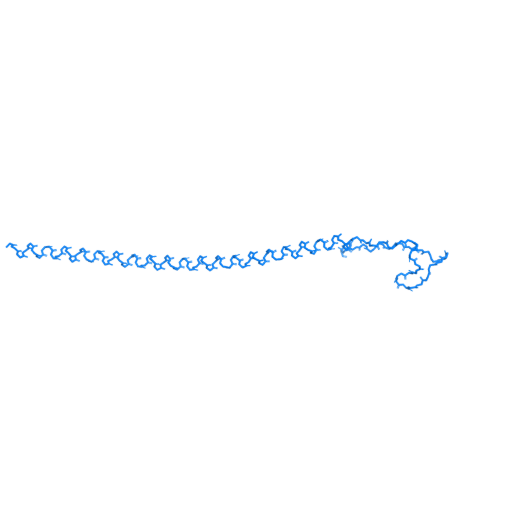 1
ATOM 840 C C . GLN A 1 106 ? 29.775 -6.390 -32.984 1.00 49.09 106 GLN A C 1
ATOM 842 O O . GLN A 1 106 ? 29.427 -6.197 -31.826 1.00 49.09 106 GLN A O 1
ATOM 847 N N . TYR A 1 107 ? 30.089 -7.615 -33.405 1.00 49.56 107 TYR A N 1
ATOM 848 C CA . TYR A 1 107 ? 30.016 -8.804 -32.563 1.00 49.56 107 TYR A CA 1
ATOM 849 C C . TYR A 1 107 ? 31.204 -9.715 -32.834 1.00 49.56 107 TYR A C 1
ATOM 851 O O . TYR A 1 107 ? 31.168 -10.447 -33.806 1.00 49.56 107 TYR A O 1
ATOM 859 N N . TYR A 1 108 ? 32.230 -9.664 -31.979 1.00 40.53 108 TYR A N 1
ATOM 860 C CA . TYR A 1 108 ? 33.016 -10.816 -31.504 1.00 40.53 108 TYR A CA 1
ATOM 861 C C . TYR A 1 108 ? 33.971 -10.341 -30.391 1.00 40.53 108 TYR A C 1
ATOM 863 O O . TYR A 1 108 ? 35.152 -10.098 -30.617 1.00 40.53 108 TYR A O 1
ATOM 871 N N . SER A 1 109 ? 33.452 -10.239 -29.162 1.00 40.97 109 SER A N 1
ATOM 872 C CA . SER A 1 109 ? 34.236 -10.618 -27.981 1.00 40.97 109 SER A CA 1
ATOM 873 C C . SER A 1 109 ? 33.916 -12.081 -27.704 1.00 40.97 109 SER A C 1
ATOM 875 O O . SER A 1 109 ? 32.872 -12.393 -27.135 1.00 40.97 109 SER A O 1
ATOM 877 N N . PHE A 1 110 ? 34.794 -12.976 -28.146 1.00 41.50 110 PHE A N 1
ATOM 878 C CA . PHE A 1 110 ? 34.867 -14.339 -27.635 1.00 41.50 110 PHE A CA 1
ATOM 879 C C . PHE A 1 110 ? 36.336 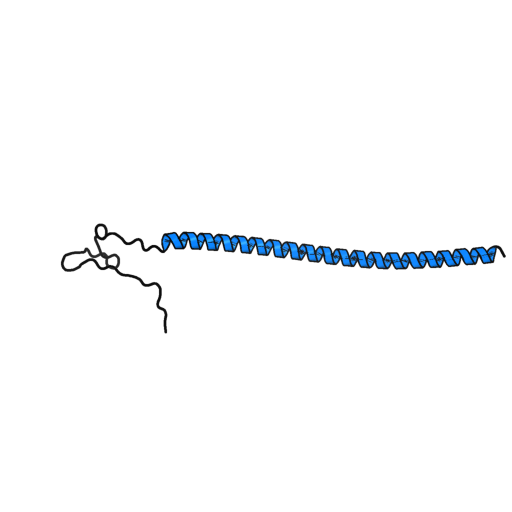-14.670 -27.362 1.00 41.50 110 PHE A C 1
ATOM 881 O O . PHE A 1 110 ? 37.134 -14.740 -28.295 1.00 41.50 110 PHE A O 1
ATOM 888 N N . ASN A 1 111 ? 36.594 -14.904 -26.069 1.00 37.47 111 ASN A N 1
ATOM 889 C CA . ASN A 1 111 ? 37.844 -15.235 -25.369 1.00 37.47 111 ASN A CA 1
ATOM 890 C C . ASN A 1 111 ? 38.891 -14.129 -25.223 1.00 37.47 111 ASN A C 1
ATOM 892 O O . ASN A 1 111 ? 39.698 -13.921 -26.152 1.00 37.47 111 ASN A O 1
#